Protein AF-A0A8J3HFX9-F1 (afdb_monomer_lite)

pLDDT: mean 80.77, std 17.01, range [39.5, 97.44]

Sequence (97 aa):
MESRDFWDEDAQAAMGSTYLVYGQMRDRLTQALTARWGAPEFVDLGAALDRALAGEPLPPTVDHLCNVASGPAPPWRLGRRTVMVAVAWDDKELPWS

Structure (mmCIF, N/CA/C/O backbone):
data_AF-A0A8J3HFX9-F1
#
_entry.id   AF-A0A8J3HFX9-F1
#
loop_
_atom_site.group_PDB
_atom_site.id
_atom_site.type_symbol
_atom_site.label_atom_id
_atom_site.label_alt_id
_atom_site.label_comp_id
_atom_site.label_asym_id
_atom_site.label_entity_id
_atom_site.label_seq_id
_atom_site.pdbx_PDB_ins_code
_atom_site.Cartn_x
_atom_site.Cartn_y
_atom_site.Cartn_z
_atom_site.occupancy
_atom_site.B_iso_or_equiv
_atom_site.auth_seq_id
_atom_site.auth_comp_id
_atom_site.auth_asym_id
_atom_site.auth_atom_id
_atom_site.pdbx_PDB_model_num
ATOM 1 N N . MET A 1 1 ? 29.653 14.489 -31.987 1.00 39.50 1 MET A N 1
ATOM 2 C CA . MET A 1 1 ? 28.608 15.129 -31.165 1.00 39.50 1 MET A CA 1
ATOM 3 C C . MET A 1 1 ? 27.943 14.000 -30.409 1.00 39.50 1 MET A C 1
ATOM 5 O O . MET A 1 1 ? 27.121 13.300 -30.983 1.00 39.50 1 MET A O 1
ATOM 9 N N . GLU A 1 2 ? 28.456 13.709 -29.216 1.00 48.50 2 GLU A N 1
ATOM 10 C CA . GLU A 1 2 ? 28.009 12.576 -28.406 1.00 48.50 2 GLU A CA 1
ATOM 11 C C . GLU A 1 2 ? 26.807 13.002 -27.566 1.00 48.50 2 GLU A C 1
ATOM 13 O O . GLU A 1 2 ? 26.867 13.977 -26.826 1.00 48.50 2 GLU A O 1
ATOM 18 N N . SER A 1 3 ? 25.698 12.294 -27.760 1.00 54.44 3 SER A N 1
ATOM 19 C CA . SER A 1 3 ? 24.465 12.396 -26.981 1.00 54.44 3 SER A CA 1
ATOM 20 C C . SER A 1 3 ? 24.389 11.186 -26.051 1.00 54.44 3 SER A C 1
ATOM 22 O O . SER A 1 3 ? 23.517 10.332 -26.198 1.00 54.44 3 SER A O 1
ATOM 24 N N . ARG A 1 4 ? 25.365 11.066 -25.156 1.00 49.47 4 ARG A N 1
ATOM 25 C CA . ARG A 1 4 ? 25.385 10.126 -24.031 1.00 49.47 4 ARG A CA 1
ATOM 26 C C . ARG A 1 4 ? 25.966 10.911 -22.851 1.00 49.47 4 ARG A C 1
ATOM 28 O O . ARG A 1 4 ? 26.868 11.708 -23.074 1.00 49.47 4 ARG A O 1
ATOM 35 N N . ASP A 1 5 ? 25.395 10.737 -21.661 1.00 52.66 5 ASP A N 1
ATOM 36 C CA . ASP A 1 5 ? 25.948 11.179 -20.361 1.00 52.66 5 ASP A CA 1
ATOM 37 C C . ASP A 1 5 ? 25.393 12.465 -19.708 1.00 52.66 5 ASP A C 1
ATOM 39 O O . ASP A 1 5 ? 26.029 13.004 -18.809 1.00 52.66 5 ASP A O 1
ATOM 43 N N . PHE A 1 6 ? 24.189 12.946 -20.052 1.00 50.44 6 PHE A N 1
ATOM 44 C CA . PHE A 1 6 ? 23.532 13.994 -19.232 1.00 50.44 6 PHE A CA 1
ATOM 45 C C . PHE A 1 6 ? 22.435 13.471 -18.284 1.00 50.44 6 PHE A C 1
ATOM 47 O O . PHE A 1 6 ? 22.088 14.157 -17.330 1.00 50.44 6 PHE A O 1
ATOM 54 N N . TRP A 1 7 ? 21.890 12.267 -18.508 1.00 52.66 7 TRP A N 1
ATOM 55 C CA . TRP A 1 7 ? 20.667 11.818 -17.817 1.00 52.66 7 TRP A CA 1
ATOM 56 C C . TRP A 1 7 ? 20.787 10.551 -16.966 1.00 52.66 7 TRP A C 1
ATOM 58 O O . TRP A 1 7 ? 19.853 10.275 -16.224 1.00 52.66 7 TRP A O 1
ATOM 68 N N . ASP A 1 8 ? 21.880 9.788 -17.018 1.00 56.41 8 ASP A N 1
ATOM 69 C CA . ASP A 1 8 ? 21.869 8.453 -16.396 1.00 56.41 8 ASP A CA 1
ATOM 70 C C . ASP A 1 8 ? 22.309 8.433 -14.925 1.00 56.41 8 ASP A C 1
ATOM 72 O O . ASP A 1 8 ? 21.705 7.724 -14.122 1.00 56.41 8 ASP A O 1
ATOM 76 N N . GLU A 1 9 ? 23.304 9.223 -14.518 1.00 56.09 9 GLU A N 1
A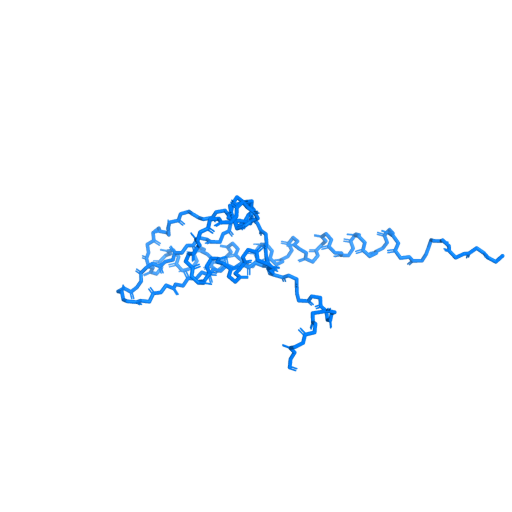TOM 77 C CA . GLU A 1 9 ? 23.874 9.084 -13.166 1.00 56.09 9 GLU A CA 1
ATOM 78 C C . GLU A 1 9 ? 23.183 9.986 -12.126 1.00 56.09 9 GLU A C 1
ATOM 80 O O . GLU A 1 9 ? 22.742 9.502 -11.080 1.00 56.09 9 GLU A O 1
ATOM 85 N N . ASP A 1 10 ? 22.991 11.274 -12.431 1.00 55.38 10 ASP A N 1
ATOM 86 C CA . ASP A 1 10 ? 22.357 12.225 -11.504 1.00 55.38 10 ASP A CA 1
ATOM 87 C C . ASP A 1 10 ? 20.849 11.980 -11.346 1.00 55.38 10 ASP A C 1
ATOM 89 O O . ASP A 1 10 ? 20.308 12.106 -10.243 1.00 55.38 10 ASP A O 1
ATOM 93 N N . ALA A 1 11 ? 20.158 11.575 -12.418 1.00 55.66 11 ALA A N 1
ATOM 94 C CA . ALA A 1 11 ? 18.729 11.288 -12.350 1.00 55.66 11 ALA A CA 1
ATOM 95 C C . ALA A 1 11 ? 18.451 10.005 -11.557 1.00 55.66 11 ALA A C 1
ATOM 97 O O . ALA A 1 11 ? 17.536 9.999 -10.738 1.00 55.66 11 ALA A O 1
ATOM 98 N N . GLN A 1 12 ? 19.253 8.943 -11.716 1.00 57.19 12 GLN A N 1
ATOM 99 C CA . GLN A 1 12 ? 19.089 7.728 -10.910 1.00 57.19 12 GLN A CA 1
ATOM 100 C C . GLN A 1 12 ? 19.413 7.953 -9.431 1.00 57.19 12 GLN A C 1
ATOM 102 O O . GLN A 1 12 ? 18.668 7.479 -8.568 1.00 57.19 12 GLN A O 1
ATOM 107 N N . ALA A 1 13 ? 20.476 8.701 -9.119 1.00 58.94 13 ALA A N 1
ATOM 108 C CA . ALA A 1 13 ? 20.821 9.037 -7.739 1.00 58.94 13 ALA A CA 1
ATOM 109 C C . ALA A 1 13 ? 19.728 9.895 -7.073 1.00 58.94 13 ALA A C 1
ATOM 111 O O . ALA A 1 13 ? 19.300 9.606 -5.948 1.00 58.94 13 ALA A O 1
ATOM 112 N N . ALA A 1 14 ? 19.213 10.902 -7.788 1.00 60.00 14 ALA A N 1
ATOM 113 C CA . ALA A 1 14 ? 18.091 11.714 -7.330 1.00 60.00 14 ALA A CA 1
ATOM 114 C C . ALA A 1 14 ? 16.823 10.863 -7.140 1.00 60.00 14 ALA A C 1
ATOM 116 O O . ALA A 1 14 ? 16.210 10.918 -6.074 1.00 60.00 14 ALA A O 1
ATOM 117 N N . MET A 1 15 ? 16.484 10.004 -8.104 1.00 60.72 15 MET A N 1
ATOM 118 C CA . MET A 1 15 ? 15.298 9.142 -8.069 1.00 60.72 15 MET A CA 1
ATOM 119 C C . MET A 1 15 ? 15.348 8.127 -6.919 1.00 60.72 15 MET A C 1
ATOM 121 O O . MET A 1 15 ? 14.353 7.941 -6.217 1.00 60.72 15 MET A O 1
ATOM 125 N N . GLY A 1 16 ? 16.521 7.547 -6.642 1.00 64.25 16 GLY A N 1
ATOM 126 C CA . GLY A 1 16 ? 16.738 6.678 -5.484 1.00 64.25 16 GLY A CA 1
ATOM 127 C C . GLY A 1 16 ? 16.532 7.406 -4.151 1.00 64.25 16 GLY A C 1
ATOM 128 O O . GLY A 1 16 ? 15.874 6.879 -3.251 1.00 64.25 16 GLY A O 1
ATOM 129 N N . SER A 1 17 ? 17.024 8.645 -4.034 1.00 71.81 17 SER A N 1
ATOM 130 C CA . SER A 1 17 ? 16.828 9.463 -2.830 1.00 71.81 17 SER A CA 1
ATOM 131 C C . SER A 1 17 ? 15.354 9.832 -2.614 1.00 71.81 17 SER A C 1
ATOM 133 O O . SER A 1 17 ? 14.833 9.724 -1.502 1.00 71.81 17 SER A O 1
ATOM 135 N N . THR A 1 18 ? 14.650 10.183 -3.690 1.00 76.69 18 THR A N 1
ATOM 136 C CA . THR A 1 18 ? 13.235 10.548 -3.675 1.00 76.69 18 THR A CA 1
ATOM 137 C C . THR A 1 18 ? 12.358 9.353 -3.308 1.00 76.69 18 THR A C 1
ATOM 139 O O . THR A 1 18 ? 11.513 9.461 -2.418 1.00 76.69 18 THR A O 1
ATOM 142 N N . TYR A 1 19 ? 12.597 8.190 -3.917 1.00 75.19 19 TYR A N 1
ATOM 143 C CA . TYR A 1 19 ? 11.858 6.967 -3.608 1.00 75.19 19 TYR A CA 1
ATOM 144 C C . TYR A 1 19 ? 12.057 6.529 -2.152 1.00 75.19 19 TYR A C 1
ATOM 146 O O . TYR A 1 19 ? 11.105 6.114 -1.491 1.00 75.19 19 TYR A O 1
ATOM 154 N N . LEU A 1 20 ? 13.268 6.693 -1.609 1.00 81.06 20 LEU A N 1
ATOM 155 C CA . LEU A 1 20 ? 13.560 6.398 -0.207 1.00 81.06 20 LEU A CA 1
ATOM 156 C C . LEU A 1 20 ? 12.799 7.330 0.746 1.00 81.06 20 LEU A C 1
ATOM 158 O O . LEU A 1 20 ? 12.213 6.858 1.723 1.00 81.06 20 LEU A O 1
ATOM 162 N N . VAL A 1 21 ? 12.746 8.633 0.455 1.00 87.06 21 VAL A N 1
ATOM 163 C CA . VAL A 1 21 ? 11.969 9.598 1.252 1.00 87.06 21 VAL A CA 1
ATOM 164 C C . VAL A 1 21 ? 10.477 9.265 1.208 1.00 87.06 21 VAL A C 1
ATOM 166 O O . VAL A 1 21 ? 9.841 9.170 2.260 1.00 87.06 21 VAL A O 1
ATOM 169 N N . TYR A 1 22 ? 9.914 9.023 0.022 1.00 85.56 22 TYR A N 1
ATOM 170 C CA . TYR A 1 22 ? 8.501 8.662 -0.101 1.00 85.56 22 TYR A CA 1
ATOM 171 C C . TYR A 1 22 ? 8.184 7.308 0.533 1.00 85.56 22 TYR A C 1
ATOM 173 O O . TYR A 1 22 ? 7.142 7.174 1.174 1.00 85.56 22 TYR A O 1
ATOM 181 N N . GLY A 1 23 ? 9.094 6.335 0.450 1.00 85.75 23 GLY A N 1
ATOM 182 C CA . GLY A 1 23 ? 8.994 5.066 1.167 1.00 85.75 23 GLY A CA 1
ATOM 183 C C . GLY A 1 23 ? 8.907 5.273 2.681 1.00 85.75 23 GLY A C 1
ATOM 184 O O . GLY A 1 23 ? 7.991 4.761 3.320 1.00 85.75 23 GLY A O 1
ATOM 185 N N . GLN A 1 24 ? 9.771 6.115 3.255 1.00 89.94 24 GLN A N 1
ATOM 186 C CA . GLN A 1 24 ? 9.710 6.454 4.683 1.00 89.94 24 GLN A CA 1
ATOM 187 C C . GLN A 1 24 ? 8.410 7.175 5.065 1.00 89.94 24 GLN A C 1
ATOM 189 O O . GLN A 1 24 ? 7.848 6.923 6.133 1.00 89.94 24 GLN A O 1
ATOM 194 N N . MET A 1 25 ? 7.915 8.080 4.216 1.00 90.50 25 MET A N 1
ATOM 195 C CA . MET A 1 25 ? 6.637 8.762 4.444 1.00 90.50 25 MET A CA 1
ATOM 196 C C . MET A 1 25 ? 5.460 7.785 4.391 1.00 90.50 25 MET A C 1
ATOM 198 O O . MET A 1 25 ? 4.606 7.817 5.280 1.00 90.50 25 MET A O 1
ATOM 202 N N . ARG A 1 26 ? 5.443 6.880 3.404 1.00 90.12 26 ARG A N 1
ATOM 203 C CA . ARG A 1 26 ? 4.478 5.778 3.301 1.00 90.12 26 ARG A CA 1
ATOM 204 C C . ARG A 1 26 ? 4.505 4.919 4.560 1.00 90.12 26 ARG A C 1
ATOM 206 O O . ARG A 1 26 ? 3.444 4.606 5.095 1.00 90.12 26 ARG A O 1
ATOM 213 N N . ASP A 1 27 ? 5.685 4.569 5.062 1.00 90.44 27 ASP A N 1
ATOM 214 C CA . ASP A 1 27 ? 5.825 3.717 6.247 1.00 90.44 27 ASP A CA 1
ATOM 215 C C . ASP A 1 27 ? 5.303 4.410 7.510 1.00 90.44 27 ASP A C 1
ATOM 217 O O . ASP A 1 27 ? 4.555 3.810 8.282 1.00 90.44 27 ASP A O 1
ATOM 221 N N . ARG A 1 28 ? 5.605 5.702 7.692 1.00 93.75 28 ARG A N 1
ATOM 222 C CA . ARG A 1 28 ? 5.047 6.508 8.793 1.00 93.75 28 ARG A CA 1
ATOM 223 C C . ARG A 1 28 ? 3.527 6.619 8.709 1.00 93.75 28 ARG A C 1
ATOM 225 O O . ARG A 1 28 ? 2.847 6.473 9.724 1.00 93.75 28 ARG A O 1
ATOM 232 N N . LEU A 1 29 ? 2.986 6.847 7.512 1.00 92.69 29 LEU A N 1
ATOM 233 C CA . LEU A 1 29 ? 1.540 6.884 7.305 1.00 92.69 29 LEU A CA 1
ATOM 234 C C . LEU A 1 29 ? 0.913 5.519 7.617 1.00 92.69 29 LEU A C 1
ATOM 236 O O . LEU A 1 29 ? -0.071 5.449 8.345 1.00 92.69 29 LEU A O 1
ATOM 240 N N . THR A 1 30 ? 1.531 4.435 7.155 1.00 91.75 30 THR A N 1
ATOM 241 C CA . THR A 1 30 ? 1.101 3.056 7.423 1.00 91.75 30 THR A CA 1
ATOM 242 C C . THR A 1 30 ? 1.078 2.761 8.920 1.00 91.75 30 THR A C 1
ATOM 244 O O . THR A 1 30 ? 0.105 2.194 9.417 1.00 91.75 30 THR A O 1
ATOM 247 N N . GLN A 1 31 ? 2.091 3.198 9.672 1.00 93.25 31 GLN A N 1
ATOM 248 C CA . GLN A 1 31 ? 2.119 3.072 11.132 1.00 93.25 31 GLN A CA 1
ATOM 249 C C . GLN A 1 31 ? 0.979 3.851 11.797 1.00 93.25 31 GLN A C 1
ATOM 251 O O . GLN A 1 31 ? 0.282 3.304 12.650 1.00 93.25 31 GLN A O 1
ATOM 256 N N . ALA A 1 32 ? 0.739 5.099 11.383 1.00 94.75 32 ALA A N 1
ATOM 257 C CA . ALA A 1 32 ? -0.339 5.919 11.933 1.00 94.75 32 ALA A CA 1
ATOM 258 C C . ALA A 1 32 ? -1.731 5.324 11.650 1.00 94.75 32 ALA A C 1
ATOM 260 O O . ALA A 1 32 ? -2.584 5.279 12.540 1.00 94.75 32 ALA A O 1
ATOM 261 N N . LEU A 1 33 ? -1.958 4.824 10.432 1.00 93.94 33 LEU A N 1
ATOM 262 C CA . LEU A 1 33 ? -3.204 4.152 10.061 1.00 93.94 33 LEU A CA 1
ATOM 263 C C . LEU A 1 33 ? -3.374 2.831 10.814 1.00 93.94 33 LEU A C 1
ATOM 265 O O . LEU A 1 33 ? -4.461 2.552 11.314 1.00 93.94 33 LEU A O 1
ATOM 269 N N . THR A 1 34 ? -2.292 2.070 10.989 1.00 93.81 34 THR A N 1
ATOM 270 C CA . THR A 1 34 ? -2.291 0.833 11.781 1.00 93.81 34 THR A CA 1
ATOM 271 C C . THR A 1 34 ? -2.632 1.098 13.246 1.00 93.81 34 THR A C 1
ATOM 273 O O . THR A 1 34 ? -3.447 0.387 13.826 1.00 93.81 34 THR A O 1
ATOM 276 N N . ALA A 1 35 ? -2.085 2.159 13.844 1.00 95.88 35 ALA A N 1
ATOM 277 C CA . ALA A 1 35 ? -2.427 2.556 15.209 1.00 95.88 35 ALA A CA 1
ATOM 278 C C . ALA A 1 35 ? -3.909 2.947 15.354 1.00 95.88 35 ALA A C 1
ATOM 280 O O . ALA A 1 35 ? -4.504 2.750 16.411 1.00 95.88 35 ALA A O 1
ATOM 281 N N . ARG A 1 36 ? -4.518 3.494 14.293 1.00 94.62 36 ARG A N 1
ATOM 282 C CA . ARG A 1 36 ? -5.919 3.931 14.293 1.00 94.62 36 ARG A CA 1
ATOM 283 C C . ARG A 1 36 ? -6.912 2.804 14.002 1.00 94.62 36 ARG A C 1
ATOM 285 O O . ARG A 1 36 ? -8.004 2.807 14.565 1.00 94.62 36 ARG A O 1
ATOM 292 N N . TRP A 1 37 ? -6.575 1.903 13.084 1.00 94.62 37 TRP A N 1
ATOM 293 C CA . TRP A 1 37 ? -7.512 0.946 12.482 1.00 94.62 37 TRP A CA 1
ATOM 294 C C . TRP A 1 37 ? -7.112 -0.522 12.660 1.00 94.62 37 TRP A C 1
ATOM 296 O O . TRP A 1 37 ? -7.843 -1.401 12.214 1.00 94.62 37 TRP A O 1
ATOM 306 N N . GLY A 1 38 ? -5.998 -0.795 13.338 1.00 92.81 38 GLY A N 1
ATOM 307 C CA . GLY A 1 38 ? -5.456 -2.140 13.503 1.00 92.81 38 GLY A CA 1
ATOM 308 C C . GLY A 1 38 ? -4.576 -2.577 12.332 1.00 92.81 38 GLY A C 1
ATOM 309 O O . GLY A 1 38 ? -4.327 -1.821 11.390 1.00 92.81 38 GLY A O 1
ATOM 310 N N . ALA A 1 39 ? -4.070 -3.809 12.420 1.00 90.00 39 ALA A N 1
ATOM 311 C CA . ALA A 1 39 ? -3.188 -4.380 11.408 1.00 90.00 39 ALA A CA 1
ATOM 312 C C . ALA A 1 39 ? -3.904 -4.471 10.046 1.00 90.00 39 ALA A C 1
ATOM 314 O O . ALA A 1 39 ? -5.025 -4.986 9.993 1.00 90.00 39 ALA A O 1
ATOM 315 N N . PRO A 1 40 ? -3.288 -3.985 8.956 1.00 91.69 40 PRO A N 1
ATOM 316 C CA . PRO A 1 40 ? -3.843 -4.170 7.625 1.00 91.69 40 PRO A CA 1
ATOM 317 C C . PRO A 1 40 ? -3.609 -5.600 7.120 1.00 91.69 40 PRO A C 1
ATOM 319 O O . PRO A 1 40 ? -2.804 -6.354 7.670 1.00 91.69 40 PRO A O 1
ATOM 322 N N . GLU A 1 41 ? -4.285 -5.960 6.033 1.00 90.00 41 GLU A N 1
ATOM 323 C CA . GLU A 1 41 ? -3.925 -7.156 5.264 1.00 90.00 41 GLU A CA 1
ATOM 324 C C . GLU A 1 41 ? -2.660 -6.891 4.429 1.00 90.00 41 GLU A C 1
ATOM 326 O O . GLU A 1 41 ? -2.171 -5.763 4.337 1.00 90.00 41 GLU A O 1
ATOM 331 N N . PHE A 1 42 ? -2.128 -7.933 3.793 1.00 87.19 42 PHE A N 1
ATOM 332 C CA . PHE A 1 42 ? -0.973 -7.819 2.910 1.00 87.19 42 PHE A CA 1
ATOM 333 C C . PHE A 1 42 ? -1.397 -7.934 1.445 1.00 87.19 42 PHE A C 1
ATOM 335 O O . PHE A 1 42 ? -2.077 -8.884 1.062 1.00 87.19 42 PHE A O 1
ATOM 342 N N . VAL A 1 43 ? -0.964 -6.975 0.628 1.00 92.06 43 VAL A N 1
ATOM 343 C CA . VAL A 1 43 ? -1.066 -7.019 -0.833 1.00 92.06 43 VAL A CA 1
ATOM 344 C C . VAL A 1 43 ? 0.279 -6.593 -1.402 1.00 92.06 43 VAL A C 1
ATOM 346 O O . VAL A 1 43 ? 0.775 -5.514 -1.072 1.00 92.06 43 VAL A O 1
ATOM 349 N N . ASP A 1 44 ? 0.841 -7.442 -2.256 1.00 91.94 44 ASP A N 1
ATOM 350 C CA . ASP A 1 44 ? 2.004 -7.134 -3.081 1.00 91.94 44 ASP A CA 1
ATOM 351 C C . ASP A 1 44 ? 1.520 -6.752 -4.483 1.00 91.94 44 ASP A C 1
ATOM 353 O O . ASP A 1 44 ? 0.912 -7.567 -5.182 1.00 91.94 44 ASP A O 1
ATOM 357 N N . LEU A 1 45 ? 1.753 -5.499 -4.875 1.00 92.25 45 LEU A N 1
ATOM 358 C CA . LEU A 1 45 ? 1.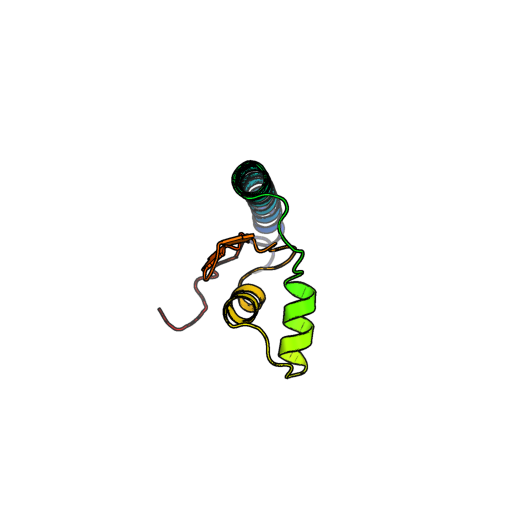326 -4.989 -6.174 1.00 92.25 45 LEU A CA 1
ATOM 359 C C . LEU A 1 45 ? 2.113 -5.596 -7.342 1.00 92.25 45 LEU A C 1
ATOM 361 O O . LEU A 1 45 ? 1.561 -5.682 -8.433 1.00 92.25 45 LEU A O 1
ATOM 365 N N . GLY A 1 46 ? 3.350 -6.057 -7.127 1.00 92.19 46 GLY A N 1
ATOM 366 C CA . GLY A 1 46 ? 4.121 -6.749 -8.164 1.00 92.19 46 GLY A CA 1
ATOM 367 C C . GLY A 1 46 ? 3.503 -8.107 -8.490 1.00 92.19 46 GLY A C 1
ATOM 368 O O . GLY A 1 46 ? 3.184 -8.390 -9.640 1.00 92.19 46 GLY A O 1
ATOM 369 N N . ALA A 1 47 ? 3.201 -8.894 -7.456 1.00 93.62 47 ALA A N 1
ATOM 370 C CA . ALA A 1 47 ? 2.499 -10.165 -7.631 1.00 93.62 47 ALA A CA 1
ATOM 371 C C . ALA A 1 47 ? 1.075 -9.977 -8.188 1.00 93.62 47 ALA A C 1
ATOM 373 O O . ALA A 1 47 ? 0.566 -10.828 -8.917 1.00 93.62 47 ALA A O 1
ATOM 374 N N . ALA A 1 48 ? 0.406 -8.872 -7.842 1.00 94.81 48 ALA A N 1
ATOM 375 C CA . ALA A 1 48 ? -0.878 -8.530 -8.441 1.00 94.81 48 ALA A CA 1
ATOM 376 C C . ALA A 1 48 ? -0.740 -8.226 -9.941 1.00 94.81 48 ALA A C 1
ATOM 378 O O . ALA A 1 48 ? -1.524 -8.753 -10.725 1.00 94.81 48 ALA A O 1
ATOM 379 N N . LEU A 1 49 ? 0.273 -7.454 -10.347 1.00 94.69 49 LEU A N 1
ATOM 380 C CA . LEU A 1 49 ? 0.536 -7.157 -11.754 1.00 94.69 49 LEU A CA 1
ATOM 381 C C . LEU A 1 49 ? 0.778 -8.437 -12.567 1.00 94.69 49 LEU A C 1
ATOM 383 O O . LEU A 1 49 ? 0.175 -8.601 -13.624 1.00 94.69 49 LEU A O 1
ATOM 387 N N . ASP A 1 50 ? 1.568 -9.381 -12.048 1.00 95.62 50 ASP A N 1
ATOM 388 C CA . ASP A 1 50 ? 1.802 -10.675 -12.709 1.00 95.62 50 ASP A CA 1
ATOM 389 C C . ASP A 1 50 ? 0.491 -11.431 -12.979 1.00 95.62 50 ASP A C 1
ATOM 391 O O . ASP A 1 50 ? 0.280 -11.986 -14.060 1.00 95.62 50 ASP A O 1
ATOM 395 N N . ARG A 1 51 ? -0.432 -11.414 -12.011 1.00 96.38 51 ARG A N 1
ATOM 396 C CA . ARG A 1 51 ? -1.757 -12.036 -12.143 1.00 96.38 51 ARG A CA 1
ATOM 397 C C . ARG A 1 51 ? -2.639 -11.307 -13.158 1.00 96.38 51 ARG A C 1
ATOM 399 O O . ARG A 1 51 ? -3.302 -11.966 -13.957 1.00 96.38 51 ARG A O 1
ATOM 406 N N . ALA A 1 52 ? -2.622 -9.973 -13.168 1.00 95.12 52 ALA A N 1
ATOM 407 C CA . ALA A 1 52 ? -3.333 -9.181 -14.175 1.00 95.12 52 ALA A CA 1
ATOM 408 C C . ALA A 1 52 ? -2.833 -9.501 -15.593 1.00 95.12 52 ALA A C 1
ATOM 410 O O . ALA A 1 52 ? -3.635 -9.721 -16.500 1.00 95.12 52 ALA A O 1
ATOM 411 N N . LEU A 1 53 ? -1.512 -9.604 -15.775 1.00 95.19 53 LEU A N 1
ATOM 412 C CA . LEU A 1 53 ? -0.886 -9.977 -17.048 1.00 95.19 53 LEU A CA 1
ATOM 413 C C . LEU A 1 53 ? -1.233 -11.410 -17.479 1.00 95.19 53 LEU A C 1
ATOM 415 O O . LEU A 1 53 ? -1.327 -11.687 -18.674 1.00 95.19 53 LEU A O 1
ATOM 419 N N . ALA A 1 54 ? -1.482 -12.307 -16.523 1.00 97.44 54 ALA A N 1
ATOM 420 C CA . ALA A 1 54 ? -2.005 -13.649 -16.777 1.00 97.44 54 ALA A CA 1
ATOM 421 C C . ALA A 1 54 ? -3.515 -13.676 -17.109 1.00 97.44 54 ALA A C 1
ATOM 423 O O . ALA A 1 54 ? -4.070 -14.746 -17.364 1.00 97.44 54 ALA A O 1
ATOM 424 N N . GLY A 1 55 ? -4.190 -12.521 -17.121 1.00 96.50 55 GLY A N 1
ATOM 425 C CA . GLY A 1 55 ? -5.623 -12.399 -17.391 1.00 96.50 55 GLY A CA 1
ATOM 426 C C . GLY A 1 55 ? -6.513 -12.746 -16.196 1.00 96.50 55 GLY A C 1
ATOM 427 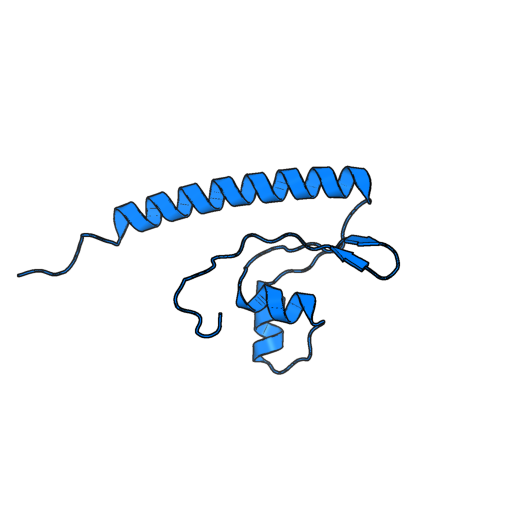O O . GLY A 1 55 ? -7.716 -12.952 -16.370 1.00 96.50 55 GLY A O 1
ATOM 428 N N . GLU A 1 56 ? -5.955 -12.833 -14.986 1.00 97.19 56 GLU A N 1
ATOM 429 C CA . GLU A 1 56 ? -6.756 -13.052 -13.787 1.00 97.19 56 GLU A CA 1
ATOM 430 C C . GLU A 1 56 ? -7.501 -11.773 -13.379 1.00 97.19 56 GLU A C 1
ATOM 432 O O . GLU A 1 56 ? -6.909 -10.693 -13.338 1.00 97.19 56 GLU A O 1
ATOM 437 N N . PRO A 1 57 ? -8.786 -11.869 -12.996 1.00 94.75 57 PRO A N 1
ATOM 438 C CA . PRO A 1 57 ? -9.516 -10.719 -12.490 1.00 94.75 57 PRO A CA 1
ATOM 439 C C . PRO A 1 57 ? -8.990 -10.302 -11.111 1.00 94.75 57 PRO A C 1
ATOM 441 O O . PRO A 1 57 ? -8.857 -11.121 -10.194 1.00 94.75 57 PRO A O 1
ATOM 444 N N . LEU A 1 58 ? -8.770 -8.999 -10.942 1.00 93.06 58 LEU A N 1
ATOM 445 C CA . LEU A 1 58 ? -8.357 -8.392 -9.681 1.00 93.06 58 LEU A CA 1
ATOM 446 C C . LEU A 1 58 ? -9.453 -7.483 -9.104 1.00 93.06 58 LEU A C 1
ATOM 448 O O . LEU A 1 58 ? -10.297 -6.965 -9.838 1.00 93.06 58 LEU A O 1
ATOM 452 N N . PRO A 1 59 ? -9.461 -7.248 -7.777 1.00 90.75 59 PRO A N 1
ATOM 453 C CA . PRO A 1 59 ? -10.283 -6.194 -7.194 1.00 90.75 59 PRO A CA 1
ATOM 454 C C . PRO A 1 59 ? -9.944 -4.832 -7.830 1.00 90.75 59 PRO A C 1
ATOM 456 O O . PRO A 1 59 ? -8.756 -4.531 -7.940 1.00 90.75 59 PRO A O 1
ATOM 459 N N . PRO A 1 60 ? -10.925 -3.962 -8.152 1.00 89.19 60 PRO A N 1
ATOM 460 C CA . PRO A 1 60 ? -10.677 -2.729 -8.914 1.00 89.19 60 PRO A CA 1
ATOM 461 C C . PRO A 1 60 ? -9.582 -1.815 -8.347 1.00 89.19 60 PRO A C 1
ATOM 463 O O . PRO A 1 60 ? -8.817 -1.212 -9.089 1.00 89.19 60 PRO A O 1
ATOM 466 N N . THR A 1 61 ? -9.475 -1.709 -7.019 1.00 88.94 61 THR A N 1
ATOM 467 C CA . THR A 1 61 ? -8.431 -0.894 -6.376 1.00 88.94 61 THR A CA 1
ATOM 468 C C . THR A 1 61 ? -7.040 -1.507 -6.530 1.00 88.94 61 THR A C 1
ATOM 470 O O . THR A 1 61 ? -6.073 -0.775 -6.700 1.00 88.94 61 THR A O 1
ATOM 473 N N . VAL A 1 62 ? -6.935 -2.836 -6.479 1.00 92.06 62 VAL A N 1
ATOM 474 C CA . VAL A 1 62 ? -5.663 -3.547 -6.668 1.00 92.06 62 VAL A CA 1
ATOM 475 C C . VAL A 1 62 ? -5.253 -3.486 -8.136 1.00 92.06 62 VAL A C 1
ATOM 477 O O . VAL A 1 62 ? -4.102 -3.172 -8.410 1.00 92.06 62 VAL A O 1
ATOM 480 N N . ASP A 1 63 ? -6.209 -3.709 -9.041 1.00 92.19 63 ASP A N 1
ATOM 481 C CA . ASP A 1 63 ? -6.037 -3.606 -10.493 1.00 92.19 63 ASP A CA 1
ATOM 482 C C . ASP A 1 63 ? -5.496 -2.231 -10.900 1.00 92.19 63 ASP A C 1
ATOM 484 O O . ASP A 1 63 ? -4.482 -2.120 -11.577 1.00 92.19 63 ASP A O 1
ATOM 488 N N . HIS A 1 64 ? -6.096 -1.151 -10.398 1.00 90.06 64 HIS A N 1
ATOM 489 C CA . HIS A 1 64 ? -5.585 0.188 -10.667 1.00 90.06 64 HIS A CA 1
ATOM 490 C C . HIS A 1 64 ? -4.182 0.409 -10.077 1.00 90.06 64 HIS A C 1
ATOM 492 O O . HIS A 1 64 ? -3.281 0.872 -10.774 1.00 90.06 64 HIS A O 1
ATOM 498 N N . LEU A 1 65 ? -3.976 0.071 -8.799 1.00 90.94 65 LEU A N 1
ATOM 499 C CA . LEU A 1 65 ? -2.716 0.361 -8.111 1.00 90.94 65 LEU A CA 1
ATOM 500 C C . LEU A 1 65 ? -1.528 -0.422 -8.675 1.00 90.94 65 LEU A C 1
ATOM 502 O O . LEU A 1 65 ? -0.430 0.127 -8.711 1.00 90.94 65 LEU A O 1
ATOM 506 N N . CYS A 1 66 ? -1.717 -1.661 -9.137 1.00 92.00 66 CYS A N 1
ATOM 507 C CA . CYS A 1 66 ? -0.618 -2.449 -9.701 1.00 92.00 66 CYS A CA 1
ATOM 508 C C . CYS A 1 66 ? -0.121 -1.928 -11.057 1.00 92.00 66 CYS A C 1
ATOM 510 O O . CYS A 1 66 ? 0.963 -2.309 -11.482 1.00 92.00 66 CYS A O 1
ATOM 512 N N . ASN A 1 67 ? -0.875 -1.039 -11.715 1.00 89.62 67 ASN A N 1
ATOM 513 C CA . ASN A 1 67 ? -0.459 -0.387 -12.959 1.00 89.62 67 ASN A CA 1
ATOM 514 C C . ASN A 1 67 ? 0.373 0.889 -12.737 1.00 89.62 67 ASN A C 1
ATOM 516 O O . ASN A 1 67 ? 1.045 1.337 -13.659 1.00 89.62 67 ASN A O 1
ATOM 520 N N . VAL A 1 68 ? 0.324 1.489 -11.542 1.00 85.88 68 VAL A N 1
ATOM 521 C CA . VAL A 1 68 ? 0.929 2.814 -11.270 1.00 85.88 68 VAL A CA 1
ATOM 522 C C . VAL A 1 68 ? 1.908 2.817 -10.095 1.00 85.88 68 VAL A C 1
ATOM 524 O O . VAL A 1 68 ? 2.649 3.776 -9.888 1.00 85.88 68 VAL A O 1
ATOM 527 N N . ALA A 1 69 ? 1.919 1.752 -9.298 1.00 87.50 69 ALA A N 1
ATOM 528 C CA . ALA A 1 69 ? 2.768 1.604 -8.128 1.00 87.50 69 ALA A CA 1
ATOM 529 C C . ALA A 1 69 ? 3.355 0.192 -8.045 1.00 87.50 69 ALA A C 1
ATOM 531 O O . ALA A 1 69 ? 2.894 -0.751 -8.684 1.00 87.50 69 ALA A O 1
ATOM 532 N N . SER A 1 70 ? 4.384 0.037 -7.217 1.00 83.00 70 SER A N 1
ATOM 533 C CA . SER A 1 70 ? 5.040 -1.249 -6.976 1.00 83.00 70 SER A CA 1
ATOM 534 C C . SER A 1 70 ? 5.300 -1.472 -5.489 1.00 83.00 70 SER A C 1
ATOM 536 O O . SER A 1 70 ? 5.374 -0.531 -4.694 1.00 83.00 70 SER A O 1
ATOM 538 N N . GLY A 1 71 ? 5.463 -2.739 -5.109 1.00 84.81 71 GLY A N 1
ATOM 539 C CA . GLY A 1 71 ? 5.724 -3.144 -3.730 1.00 84.81 71 GLY A CA 1
ATOM 540 C C . GLY A 1 71 ? 4.461 -3.242 -2.861 1.00 84.81 71 GLY A C 1
ATOM 541 O O . GLY A 1 71 ? 3.352 -3.393 -3.382 1.00 84.81 71 GLY A O 1
ATOM 542 N N . PRO A 1 72 ? 4.609 -3.212 -1.523 1.00 86.25 72 PRO A N 1
ATOM 543 C CA . PRO A 1 72 ? 3.503 -3.478 -0.612 1.00 86.25 72 PRO A CA 1
ATOM 544 C C . PRO A 1 72 ? 2.513 -2.308 -0.559 1.00 86.25 72 PRO A C 1
ATOM 546 O O . PRO A 1 72 ? 2.906 -1.162 -0.325 1.00 86.25 72 PRO A O 1
ATOM 549 N N . ALA A 1 73 ? 1.224 -2.621 -0.693 1.00 89.12 73 ALA A N 1
ATOM 550 C CA . ALA A 1 73 ? 0.116 -1.677 -0.551 1.00 89.12 73 ALA A CA 1
ATOM 551 C C . ALA A 1 73 ? -0.965 -2.266 0.371 1.00 89.12 73 ALA A C 1
ATOM 553 O O . ALA A 1 73 ? -2.005 -2.733 -0.093 1.00 89.12 73 ALA A O 1
ATOM 554 N N . PRO A 1 74 ? -0.719 -2.309 1.689 1.00 85.38 74 PRO A N 1
ATOM 555 C CA . PRO A 1 74 ? -1.559 -3.054 2.614 1.00 85.38 74 PRO A CA 1
ATOM 556 C C . PRO A 1 74 ? -2.945 -2.389 2.773 1.00 85.38 74 PRO A C 1
ATOM 558 O O . PRO A 1 74 ? -3.008 -1.180 3.020 1.00 85.38 74 PRO A O 1
ATOM 561 N N . PRO A 1 75 ? -4.069 -3.120 2.615 1.00 92.12 75 PRO A N 1
ATOM 562 C CA . PRO A 1 75 ? -5.395 -2.537 2.776 1.00 92.12 75 PRO A CA 1
ATOM 563 C C . PRO A 1 75 ? -5.890 -2.568 4.229 1.00 92.12 75 PRO A C 1
ATOM 565 O O . PRO A 1 75 ? -5.811 -3.591 4.913 1.00 92.12 75 PRO A O 1
ATOM 568 N N . TRP A 1 76 ? -6.522 -1.475 4.663 1.00 93.75 76 TRP A N 1
ATOM 569 C CA . TRP A 1 76 ? -7.376 -1.429 5.856 1.00 93.75 76 TRP A CA 1
ATOM 570 C C . TRP A 1 76 ? -8.845 -1.535 5.451 1.00 93.75 76 TRP A C 1
ATOM 572 O O . TRP A 1 76 ? -9.334 -0.737 4.643 1.00 93.75 76 TRP A O 1
ATOM 582 N N . ARG A 1 77 ? -9.572 -2.487 6.046 1.00 89.81 77 ARG A N 1
ATOM 583 C CA . ARG A 1 77 ? -11.018 -2.647 5.838 1.00 89.81 77 ARG A CA 1
ATOM 584 C C . ARG A 1 77 ? -11.803 -1.882 6.901 1.00 89.81 77 ARG A C 1
ATOM 586 O O . ARG A 1 77 ? -11.768 -2.215 8.080 1.00 89.81 77 ARG A O 1
ATOM 593 N N . LEU A 1 78 ? -12.553 -0.872 6.467 1.00 89.56 78 LEU A N 1
ATOM 594 C CA . LEU A 1 78 ? -13.369 0.012 7.303 1.00 89.56 78 LEU A CA 1
ATOM 595 C C . LEU A 1 78 ? -14.846 -0.147 6.934 1.00 89.56 78 LEU A C 1
ATOM 597 O O . LEU A 1 78 ? -15.420 0.645 6.178 1.00 89.56 78 LEU A O 1
ATOM 601 N N . GLY A 1 79 ? -15.469 -1.215 7.432 1.00 88.44 79 GLY A N 1
ATOM 602 C CA . GLY A 1 79 ? -16.827 -1.587 7.042 1.00 88.44 79 GLY A CA 1
ATOM 603 C C . GLY A 1 79 ? -16.905 -1.868 5.539 1.00 88.44 79 GLY A C 1
ATOM 604 O O . GLY A 1 79 ? -16.350 -2.850 5.063 1.00 88.44 79 GLY A O 1
ATOM 605 N N . ARG A 1 80 ? -17.580 -0.992 4.782 1.00 89.50 80 ARG A N 1
ATOM 606 C CA . ARG A 1 80 ? -17.721 -1.105 3.314 1.00 89.50 80 ARG A CA 1
ATOM 607 C C . ARG A 1 80 ? -16.630 -0.375 2.523 1.00 89.50 80 A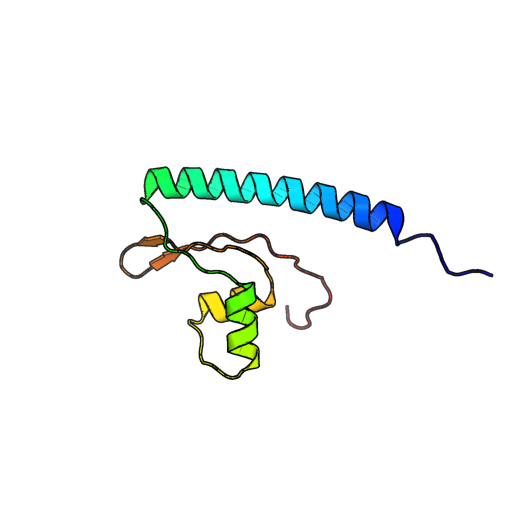RG A C 1
ATOM 609 O O . ARG A 1 80 ? -16.741 -0.281 1.304 1.00 89.50 80 ARG A O 1
ATOM 616 N N . ARG A 1 81 ? -15.636 0.211 3.195 1.00 88.81 81 ARG A N 1
ATOM 617 C CA . ARG A 1 81 ? -14.569 1.000 2.567 1.00 88.81 81 ARG A CA 1
ATOM 618 C C . ARG A 1 81 ? -13.231 0.293 2.712 1.00 88.81 81 ARG A C 1
ATOM 620 O O . ARG A 1 81 ? -12.962 -0.301 3.753 1.00 88.81 81 ARG A O 1
ATOM 627 N N . THR A 1 82 ? -12.390 0.438 1.697 1.00 89.62 82 THR A N 1
ATOM 628 C CA . THR A 1 82 ? -11.002 -0.023 1.710 1.00 89.62 82 THR A CA 1
ATOM 629 C C . THR A 1 82 ? -10.095 1.185 1.558 1.00 89.62 82 THR A C 1
ATOM 631 O O . THR A 1 82 ? -10.339 2.034 0.702 1.00 89.62 82 THR A O 1
ATOM 634 N N . VAL A 1 83 ? -9.067 1.269 2.397 1.00 91.56 83 VAL A N 1
ATOM 635 C CA . VAL A 1 83 ? -8.003 2.271 2.278 1.00 91.56 83 VAL A CA 1
ATOM 636 C C . VAL A 1 83 ? -6.708 1.536 1.981 1.00 91.56 83 VAL A C 1
ATOM 638 O O . VAL A 1 83 ? -6.404 0.571 2.670 1.00 91.56 83 VAL A O 1
ATOM 641 N N . MET A 1 84 ? -5.961 1.980 0.975 1.00 91.94 84 MET A N 1
ATOM 642 C CA . MET A 1 84 ? -4.637 1.464 0.617 1.00 91.94 84 MET A CA 1
ATOM 643 C C . MET A 1 84 ? -3.683 2.645 0.466 1.00 91.94 84 MET A C 1
ATOM 645 O O . MET A 1 84 ? -4.102 3.731 0.066 1.00 91.94 84 MET A O 1
ATOM 649 N N . VAL A 1 85 ? -2.411 2.436 0.795 1.00 90.06 85 VAL A N 1
AT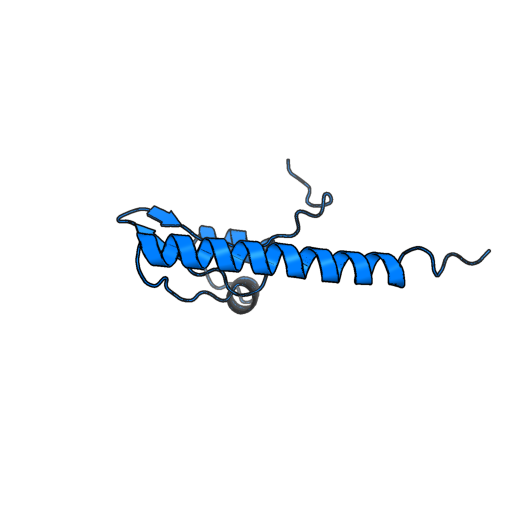OM 650 C CA . VAL A 1 85 ? -1.356 3.442 0.640 1.00 90.06 85 VAL A CA 1
ATOM 651 C C . VAL A 1 85 ? -0.230 2.822 -0.176 1.00 90.06 85 VAL A C 1
ATOM 653 O O . VAL A 1 85 ? 0.283 1.767 0.186 1.00 90.06 85 VAL A O 1
ATOM 656 N N . ALA A 1 86 ? 0.157 3.491 -1.258 1.00 88.88 86 ALA A N 1
ATOM 657 C CA . ALA A 1 86 ? 1.270 3.106 -2.115 1.00 88.88 86 ALA A CA 1
ATOM 658 C C . ALA A 1 86 ? 2.044 4.357 -2.551 1.00 88.88 86 ALA A C 1
ATOM 660 O O . ALA A 1 86 ? 1.505 5.465 -2.528 1.00 88.88 86 ALA A O 1
ATOM 661 N N . VAL A 1 87 ? 3.306 4.174 -2.935 1.00 85.88 87 VAL A N 1
ATOM 662 C CA . VAL A 1 87 ? 4.090 5.204 -3.626 1.00 85.88 87 VAL A CA 1
ATOM 663 C C . VAL A 1 87 ? 4.011 4.877 -5.109 1.00 85.88 87 VAL A C 1
ATOM 665 O O . VAL A 1 87 ? 4.431 3.797 -5.519 1.00 85.88 87 VAL A O 1
ATOM 668 N N . ALA A 1 88 ? 3.425 5.786 -5.878 1.00 81.88 88 ALA A N 1
ATOM 669 C CA . ALA A 1 88 ? 3.265 5.666 -7.319 1.00 81.88 88 ALA A CA 1
ATOM 670 C C . ALA A 1 88 ? 4.194 6.653 -8.023 1.00 81.88 88 ALA A C 1
ATOM 672 O O . ALA A 1 88 ? 4.473 7.731 -7.486 1.00 81.88 88 ALA A O 1
ATOM 673 N N . TRP A 1 89 ? 4.640 6.292 -9.221 1.00 70.50 89 TRP A N 1
ATOM 674 C CA . TRP A 1 89 ? 5.239 7.250 -10.137 1.00 70.50 89 TRP A CA 1
ATOM 675 C C . TRP A 1 89 ? 4.160 7.656 -11.134 1.00 70.50 89 TRP A C 1
ATOM 677 O O . TRP A 1 89 ? 3.729 6.846 -11.947 1.00 70.50 89 TRP A O 1
ATOM 687 N N . ASP A 1 90 ? 3.697 8.898 -11.036 1.00 62.16 90 ASP A N 1
ATOM 688 C CA . ASP A 1 90 ? 2.893 9.500 -12.095 1.00 62.16 90 ASP A CA 1
ATOM 689 C C . ASP A 1 90 ? 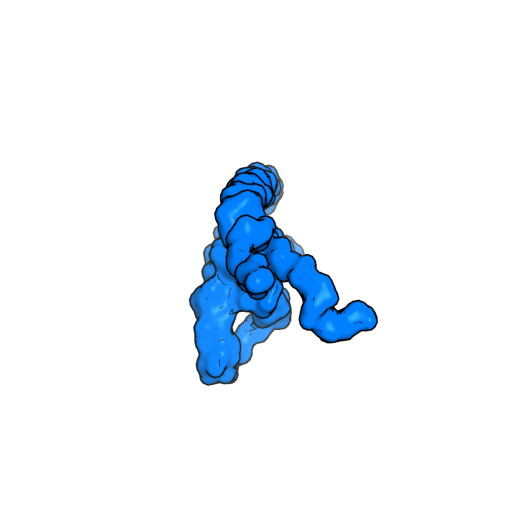3.871 10.013 -13.159 1.00 62.16 90 ASP A C 1
ATOM 691 O O . ASP A 1 90 ? 4.366 11.140 -13.076 1.00 62.16 90 ASP A O 1
ATOM 695 N N . ASP A 1 91 ? 4.283 9.135 -14.077 1.00 57.38 91 ASP A N 1
ATOM 696 C CA . ASP A 1 91 ? 4.953 9.596 -15.287 1.00 57.38 91 ASP A CA 1
ATOM 697 C C . ASP A 1 91 ? 3.910 10.307 -16.158 1.00 57.38 91 ASP A C 1
ATOM 699 O O . ASP A 1 91 ? 2.829 9.785 -16.434 1.00 57.38 91 ASP A O 1
ATOM 703 N N . LYS A 1 92 ? 4.243 11.524 -16.589 1.00 47.44 92 LYS A N 1
ATOM 704 C CA . LYS A 1 92 ? 3.374 12.451 -17.333 1.00 47.44 92 LYS A CA 1
ATOM 705 C C . LYS A 1 92 ? 2.984 11.911 -18.725 1.00 47.44 92 LYS A C 1
ATOM 707 O O . LYS A 1 92 ? 2.205 12.547 -19.430 1.00 47.44 92 LYS A O 1
ATOM 712 N N . GLU A 1 93 ? 3.523 10.762 -19.123 1.00 49.44 93 GLU A N 1
ATOM 713 C CA . GLU A 1 93 ? 3.314 10.102 -20.415 1.00 49.44 93 GLU A CA 1
ATOM 714 C C . GLU A 1 93 ? 2.207 9.026 -20.403 1.00 49.44 93 GLU A C 1
ATOM 716 O O . GLU A 1 93 ? 2.079 8.265 -21.362 1.00 49.44 93 GLU A O 1
ATOM 721 N N . LEU A 1 94 ? 1.358 8.953 -19.370 1.00 45.72 94 LEU A N 1
ATOM 722 C CA . LEU A 1 94 ? 0.094 8.217 -19.486 1.00 45.72 94 LEU A CA 1
ATOM 723 C C . LEU A 1 94 ? -0.946 9.104 -20.198 1.00 45.72 94 LEU A C 1
ATOM 725 O O . LEU A 1 94 ? -1.383 10.110 -19.630 1.00 45.72 94 LEU A O 1
ATOM 729 N N . PRO A 1 95 ? -1.364 8.785 -21.444 1.00 40.78 95 PRO A N 1
ATOM 730 C CA . PRO A 1 95 ? -2.458 9.510 -22.067 1.00 40.78 95 PRO A CA 1
ATOM 731 C C . PRO A 1 95 ? -3.731 9.267 -21.244 1.00 40.78 95 PRO A C 1
ATOM 733 O O . PRO A 1 95 ? -3.947 8.158 -20.766 1.00 40.78 95 PRO A O 1
ATOM 736 N N . TRP A 1 96 ? -4.568 10.304 -21.141 1.00 47.66 96 TRP A N 1
ATOM 737 C CA . TRP A 1 96 ? -5.870 10.386 -20.446 1.00 47.66 96 TRP A CA 1
ATOM 738 C C . TRP A 1 96 ? -5.851 10.957 -19.012 1.00 47.66 96 TRP A C 1
ATOM 740 O O . TRP A 1 96 ? -6.332 10.339 -18.062 1.00 47.66 96 TRP A O 1
ATOM 750 N N . SER A 1 97 ? -5.405 12.214 -18.900 1.00 43.69 97 SER A N 1
ATOM 751 C CA . SER A 1 97 ? -6.137 13.232 -18.121 1.00 43.69 97 SER A CA 1
ATOM 752 C C . SER A 1 97 ? -7.300 13.807 -18.925 1.00 43.69 97 SER A C 1
ATOM 754 O O . SER A 1 97 ? -7.054 14.073 -20.127 1.00 43.69 97 SER A O 1
#

Radius of gyration: 16.7 Å; chains: 1; bounding box: 46×29×46 Å

Foldseek 3Di:
DDPDDPDDPVVVVVVVVVVVVVVVVLVVVQVVVCVVQNDFAWDFLCVVVVCVVVVHDDDPVSVVQSVFFGGIFTWGDDPPDIDTDTDGDPDVPDPDD

Secondary structure (DSSP, 8-state):
----SSSSHHHHHHHHHHHHHHHHHHHHHHHHHHHHH-PPP--BHHHHHHHHHTT----HHHHHHHHHB-SB-PPEEETTEEE----B---TTSS--